Protein AF-A0A7S1WEJ1-F1 (afdb_monomer_lite)

Organism: Alexandrium catenella (NCBI:txid2925)

pLDDT: mean 74.84, std 23.1, range [32.34, 98.25]

Structure (mmCIF, N/CA/C/O backbone):
data_AF-A0A7S1WEJ1-F1
#
_entry.id   AF-A0A7S1WEJ1-F1
#
loop_
_atom_site.group_PDB
_atom_site.id
_atom_site.type_symbol
_atom_site.label_atom_id
_atom_site.label_alt_id
_atom_site.label_comp_id
_atom_site.label_asym_id
_atom_site.label_entity_id
_atom_site.label_seq_id
_atom_site.pdbx_PDB_ins_code
_atom_site.Cartn_x
_atom_site.Cartn_y
_atom_site.Cartn_z
_atom_site.occupancy
_atom_site.B_iso_or_equiv
_atom_site.auth_seq_id
_atom_site.auth_comp_id
_atom_site.auth_asym_id
_atom_site.auth_atom_id
_atom_site.pdbx_PDB_model_num
ATOM 1 N N . ASN A 1 1 ? -24.283 -7.212 12.344 1.00 38.34 1 ASN A N 1
ATOM 2 C CA . ASN A 1 1 ? -23.714 -5.911 12.745 1.00 38.34 1 ASN A CA 1
ATOM 3 C C . ASN A 1 1 ? -22.429 -5.686 11.979 1.00 38.34 1 ASN A C 1
ATOM 5 O O . ASN A 1 1 ? -21.397 -6.208 12.369 1.00 38.34 1 ASN A O 1
ATOM 9 N N . ILE A 1 2 ? -22.537 -5.008 10.839 1.00 47.06 2 ILE A N 1
ATOM 10 C CA . ILE A 1 2 ? -21.395 -4.514 10.063 1.00 47.06 2 ILE A CA 1
ATOM 11 C C . ILE A 1 2 ? -20.977 -3.206 10.744 1.00 47.06 2 ILE A C 1
ATOM 13 O O . ILE A 1 2 ? -21.826 -2.339 10.927 1.00 47.06 2 ILE A O 1
ATOM 17 N N . GLY A 1 3 ? -19.734 -3.134 11.226 1.00 47.28 3 GLY A N 1
ATOM 18 C CA . GLY A 1 3 ? -19.194 -1.953 11.911 1.00 47.28 3 GLY A CA 1
ATOM 19 C C . GLY A 1 3 ? -19.219 -0.713 11.018 1.00 47.28 3 GLY A C 1
ATOM 20 O O . GLY A 1 3 ? -19.105 -0.832 9.796 1.00 47.28 3 GLY A O 1
ATOM 21 N N . SER A 1 4 ? -19.403 0.449 11.639 1.00 53.66 4 SER A N 1
ATOM 22 C CA . SER A 1 4 ? -19.392 1.757 10.982 1.00 53.66 4 SER A CA 1
ATOM 23 C C . SER A 1 4 ? -17.982 2.096 10.484 1.00 53.66 4 SER A C 1
ATOM 25 O O . SER A 1 4 ? -16.996 1.723 11.126 1.00 53.66 4 SER A O 1
ATOM 27 N N . ASP A 1 5 ? -17.898 2.786 9.344 1.00 55.25 5 ASP A N 1
ATOM 28 C CA . ASP A 1 5 ? -16.656 3.369 8.831 1.00 55.25 5 ASP A CA 1
ATOM 29 C C . ASP A 1 5 ? -16.161 4.426 9.828 1.00 55.25 5 ASP A C 1
ATOM 31 O O . ASP A 1 5 ? -16.926 5.292 10.258 1.00 55.25 5 ASP A O 1
ATOM 35 N N . CYS A 1 6 ? -14.898 4.334 10.235 1.00 57.34 6 CYS A N 1
ATOM 36 C CA . CYS A 1 6 ? -14.322 5.249 11.216 1.00 57.34 6 CYS A CA 1
ATOM 37 C C . CYS A 1 6 ? -14.056 6.656 10.641 1.00 57.34 6 CYS A C 1
ATOM 39 O O . CYS A 1 6 ? -13.627 7.541 11.379 1.00 57.34 6 CYS A O 1
ATOM 41 N N . ASN A 1 7 ? -14.333 6.874 9.351 1.00 53.22 7 ASN A N 1
ATOM 42 C CA . ASN A 1 7 ? -14.273 8.181 8.698 1.00 53.22 7 ASN A CA 1
ATOM 43 C C . ASN A 1 7 ? -15.623 8.940 8.690 1.00 53.22 7 ASN A C 1
ATOM 45 O O . ASN A 1 7 ? -15.700 10.068 8.201 1.00 53.22 7 ASN A O 1
ATOM 49 N N . ASP A 1 8 ? -16.708 8.348 9.210 1.00 53.62 8 ASP A N 1
ATOM 50 C CA . ASP A 1 8 ? -18.017 9.009 9.262 1.00 53.62 8 ASP A CA 1
ATOM 51 C C . ASP A 1 8 ? -18.114 9.935 10.489 1.00 53.62 8 ASP A C 1
ATOM 53 O O . ASP A 1 8 ? -18.296 9.506 11.629 1.00 53.62 8 ASP A O 1
ATOM 57 N N . THR A 1 9 ? -17.980 11.242 10.256 1.00 46.16 9 THR A N 1
ATOM 58 C CA . THR A 1 9 ? -17.983 12.308 11.281 1.00 46.16 9 THR A CA 1
ATOM 59 C C . THR A 1 9 ? -19.393 12.697 11.753 1.00 46.16 9 THR A C 1
ATOM 61 O O . THR A 1 9 ? -19.673 13.846 12.111 1.00 46.16 9 THR A O 1
ATOM 64 N N . GLY A 1 10 ? -20.312 11.734 11.797 1.00 45.19 10 GLY A N 1
ATOM 65 C CA . GLY A 1 10 ? -21.644 11.910 12.360 1.00 45.19 10 GLY A CA 1
ATOM 66 C C . GLY A 1 10 ? -21.613 11.993 13.888 1.00 45.19 10 GLY A C 1
ATOM 67 O O . GLY A 1 10 ? -21.773 10.980 14.558 1.00 45.19 10 GLY A O 1
ATOM 68 N N . HIS A 1 11 ? -21.498 13.220 14.407 1.00 42.56 11 HIS A N 1
ATOM 69 C CA . HIS A 1 11 ? -21.568 13.648 15.818 1.00 42.56 11 HIS A CA 1
ATOM 70 C C . HIS A 1 11 ? -20.230 13.725 16.568 1.00 42.56 11 HIS A C 1
ATOM 72 O O . HIS A 1 11 ? -19.718 12.750 17.109 1.00 42.56 11 HIS A O 1
ATOM 78 N N . GLY A 1 12 ? -19.723 14.959 16.672 1.00 45.84 12 GLY A N 1
ATOM 79 C CA . GLY A 1 12 ? -18.592 15.320 17.515 1.00 45.84 12 GLY A CA 1
ATOM 80 C C . GLY A 1 12 ? -18.823 14.957 18.980 1.00 45.84 12 GLY A C 1
ATOM 81 O O . GLY A 1 12 ? -19.690 15.518 19.649 1.00 45.84 12 GLY A O 1
ATOM 82 N N . VAL A 1 13 ? -17.993 14.049 19.474 1.00 46.81 13 VAL A N 1
ATOM 83 C CA . VAL A 1 13 ? -17.690 13.896 20.894 1.00 46.81 13 VAL A CA 1
ATOM 84 C C . VAL A 1 13 ? -16.218 14.266 21.088 1.00 46.81 13 VAL A C 1
ATOM 86 O O . VAL A 1 13 ? -15.383 13.793 20.315 1.00 46.81 13 VAL A O 1
ATOM 89 N N . PRO A 1 14 ? -15.877 15.134 22.058 1.00 43.38 14 PRO A N 1
ATOM 90 C CA . PRO A 1 14 ? -14.486 15.407 22.393 1.00 43.38 14 PRO A CA 1
ATOM 91 C C . PRO A 1 14 ? -13.846 14.107 22.880 1.00 43.38 14 PRO A C 1
ATOM 93 O O . PRO A 1 14 ? -14.365 13.476 23.800 1.00 43.38 14 PRO A O 1
ATOM 96 N N . VAL A 1 15 ? -12.755 13.687 22.246 1.00 51.44 15 VAL A N 1
ATOM 97 C CA . VAL A 1 15 ? -11.934 12.594 22.768 1.00 51.44 15 VAL A CA 1
ATOM 98 C C . VAL A 1 15 ? -11.091 13.159 23.909 1.00 51.44 15 VAL A C 1
ATOM 100 O O . VAL A 1 15 ? -10.254 14.035 23.702 1.00 51.44 15 VAL A O 1
ATOM 103 N N . ASP A 1 16 ? -11.393 12.718 25.130 1.00 41.62 16 ASP A N 1
ATOM 104 C CA . ASP A 1 16 ? -10.585 12.996 26.314 1.00 41.62 16 ASP A CA 1
ATOM 105 C C . ASP A 1 16 ? -9.185 12.395 26.075 1.00 41.62 16 ASP A C 1
ATOM 107 O O . ASP A 1 16 ? -9.047 11.202 25.802 1.00 41.62 16 ASP A O 1
ATOM 111 N N . ALA A 1 17 ? -8.158 13.246 26.111 1.00 50.91 17 ALA A N 1
ATOM 112 C CA . ALA A 1 17 ? -6.760 12.859 25.987 1.00 50.91 17 ALA A CA 1
ATOM 113 C C . ALA A 1 17 ? -6.302 12.189 27.289 1.00 50.91 17 ALA A C 1
ATOM 115 O O . ALA A 1 17 ? -6.002 12.878 28.264 1.00 50.91 17 ALA A O 1
ATOM 116 N N . ASP A 1 18 ? -6.270 10.857 27.310 1.00 43.91 18 ASP A N 1
ATOM 117 C CA . ASP A 1 18 ? -5.486 10.124 28.300 1.00 43.91 18 ASP A CA 1
ATOM 118 C C . ASP A 1 18 ? -4.050 9.985 27.777 1.00 43.91 18 ASP A C 1
ATOM 120 O O . ASP A 1 18 ? -3.771 9.369 26.746 1.00 43.91 18 ASP A O 1
ATOM 124 N N . GLU A 1 19 ? -3.159 10.656 28.498 1.00 53.28 19 GLU A N 1
ATOM 125 C CA . GLU A 1 19 ? -1.718 10.739 28.301 1.00 53.28 19 GLU A CA 1
ATOM 126 C C . GLU A 1 19 ? -1.054 9.393 28.628 1.00 53.28 19 GLU A C 1
ATOM 128 O O . GLU A 1 19 ? -0.600 9.158 29.743 1.00 53.28 19 GLU A O 1
ATOM 133 N N . ASP A 1 20 ? -0.970 8.524 27.628 1.00 42.03 20 ASP A N 1
ATOM 134 C CA . ASP A 1 20 ? 0.100 7.543 27.472 1.00 42.03 20 ASP A CA 1
ATOM 135 C C . ASP A 1 20 ? 0.406 7.480 25.972 1.00 42.03 20 ASP A C 1
ATOM 137 O O . ASP A 1 20 ? -0.501 7.320 25.159 1.00 42.03 20 ASP A O 1
ATOM 141 N N . ALA A 1 21 ? 1.675 7.631 25.577 1.00 44.56 21 ALA A N 1
ATOM 142 C CA . ALA A 1 21 ? 2.123 7.633 24.177 1.00 44.56 21 ALA A CA 1
ATOM 143 C C . ALA A 1 21 ? 2.069 6.229 23.537 1.00 44.56 21 ALA A C 1
ATOM 145 O O . ALA A 1 21 ? 3.045 5.731 22.976 1.00 44.56 21 ALA A O 1
ATOM 146 N N . GLN A 1 22 ? 0.933 5.559 23.671 1.00 45.88 22 GLN A N 1
ATOM 147 C CA . GLN A 1 22 ? 0.556 4.405 22.882 1.00 45.88 22 GLN A CA 1
ATOM 148 C C . GLN A 1 22 ? -0.162 4.973 21.662 1.00 45.88 22 GLN A C 1
ATOM 150 O O . GLN A 1 22 ? -1.057 5.804 21.804 1.00 45.88 22 GLN A O 1
ATOM 155 N N . GLU A 1 23 ? 0.231 4.563 20.456 1.00 49.25 23 GLU A N 1
ATOM 156 C CA . GLU A 1 23 ? -0.627 4.761 19.290 1.00 49.25 23 GLU A CA 1
ATOM 157 C C . GLU A 1 23 ? -1.936 4.013 19.575 1.00 49.25 23 GLU A C 1
ATOM 159 O O . GLU A 1 23 ? -2.046 2.807 19.354 1.00 49.25 23 GLU A O 1
ATOM 164 N N . LEU A 1 24 ? -2.917 4.714 20.151 1.00 54.62 24 LEU A N 1
ATOM 165 C CA . LEU A 1 24 ? -4.275 4.225 20.296 1.00 54.62 24 LEU A CA 1
ATOM 166 C C . LEU A 1 24 ? -4.807 4.072 18.872 1.00 54.62 24 LEU A C 1
ATOM 168 O O . LEU A 1 24 ? -5.256 5.037 18.249 1.00 54.62 24 LEU A O 1
ATOM 172 N N . GLN A 1 25 ? -4.692 2.860 18.329 1.00 55.56 25 GLN A N 1
ATOM 173 C CA . GLN A 1 25 ? -5.362 2.485 17.094 1.00 55.56 25 GLN A CA 1
ATOM 174 C C . GLN A 1 25 ? -6.856 2.740 17.286 1.00 55.56 25 GLN A C 1
ATOM 176 O O . GLN A 1 25 ? -7.525 2.079 18.081 1.00 55.56 25 GLN A O 1
ATOM 181 N N . HIS A 1 26 ? -7.377 3.744 16.584 1.00 60.22 26 HIS A N 1
ATOM 182 C CA . HIS A 1 26 ? -8.807 3.995 16.543 1.00 60.22 26 HIS A CA 1
ATOM 183 C C . HIS A 1 26 ? -9.419 2.996 15.554 1.00 60.22 26 HIS A C 1
ATOM 185 O O . HIS A 1 26 ? -9.388 3.209 14.345 1.00 60.22 26 HIS A O 1
ATOM 191 N N . GLY A 1 27 ? -9.950 1.890 16.078 1.00 73.62 27 GLY A N 1
ATOM 192 C CA . GLY A 1 27 ? -10.619 0.846 15.296 1.00 73.62 27 GLY A CA 1
ATOM 193 C C . GLY A 1 27 ? -9.811 -0.444 15.148 1.00 73.62 27 GLY A C 1
ATOM 194 O O . GLY A 1 27 ? -8.668 -0.544 15.577 1.00 73.62 27 GLY A O 1
ATOM 195 N N . ASP A 1 28 ? -10.451 -1.441 14.547 1.00 86.06 28 ASP A N 1
ATOM 196 C CA . ASP A 1 28 ? -9.862 -2.723 14.173 1.00 86.06 28 ASP A CA 1
ATOM 197 C C . ASP A 1 28 ? -9.622 -2.762 12.658 1.00 86.06 28 ASP A C 1
ATOM 199 O O . ASP A 1 28 ? -10.305 -2.095 11.873 1.00 86.06 28 ASP A O 1
ATOM 203 N N . VAL A 1 29 ? -8.681 -3.598 12.222 1.00 92.25 29 VAL A N 1
ATOM 204 C CA . VAL A 1 29 ? -8.405 -3.828 10.800 1.00 92.25 29 VAL A CA 1
ATOM 205 C C . VAL A 1 29 ? -8.969 -5.175 10.372 1.00 92.25 29 VAL A C 1
ATOM 207 O O . VAL A 1 29 ? -8.692 -6.206 10.989 1.00 92.25 29 VAL A O 1
ATOM 210 N N . ARG A 1 30 ? -9.733 -5.188 9.275 1.00 93.81 30 ARG A N 1
ATOM 211 C CA . ARG A 1 30 ? -10.084 -6.423 8.562 1.00 93.81 30 ARG A CA 1
ATOM 212 C C . ARG A 1 30 ? -9.358 -6.485 7.228 1.00 93.81 30 ARG A C 1
ATOM 214 O O . ARG A 1 30 ? -9.443 -5.556 6.431 1.00 93.81 30 ARG A O 1
ATOM 221 N N . VAL A 1 31 ? -8.691 -7.605 6.970 1.00 96.94 31 VAL A N 1
ATOM 222 C CA . VAL A 1 31 ? -8.121 -7.903 5.653 1.00 96.94 31 VAL A CA 1
ATOM 223 C C . VAL A 1 31 ? -9.243 -8.411 4.754 1.00 96.94 31 VAL A C 1
ATOM 225 O O . VAL A 1 31 ? -9.915 -9.387 5.089 1.00 96.94 31 VAL A O 1
ATOM 228 N N . LEU A 1 32 ? -9.463 -7.723 3.637 1.00 95.88 32 LEU A N 1
ATOM 229 C CA . LEU A 1 32 ? -10.464 -8.072 2.633 1.00 95.88 32 LEU A CA 1
ATOM 230 C C . LEU A 1 32 ? -9.889 -9.001 1.560 1.00 95.88 32 LEU A C 1
ATOM 232 O O . LEU A 1 32 ? -10.586 -9.914 1.132 1.00 95.88 32 LEU A O 1
ATOM 236 N N . GLU A 1 33 ? -8.635 -8.787 1.147 1.00 96.00 33 GLU A N 1
ATOM 237 C CA . GLU A 1 33 ? -7.964 -9.597 0.120 1.00 96.00 33 GLU A CA 1
ATOM 238 C C . GLU A 1 33 ? -6.434 -9.530 0.260 1.00 96.00 33 GLU A C 1
ATOM 240 O O . GLU A 1 33 ? -5.886 -8.501 0.664 1.00 96.00 33 GLU A O 1
ATOM 245 N N . ALA A 1 34 ? -5.730 -10.605 -0.111 1.00 96.62 34 ALA A N 1
ATOM 246 C CA . ALA A 1 34 ? -4.268 -10.618 -0.173 1.00 96.62 34 ALA A CA 1
ATOM 247 C C . ALA A 1 34 ? -3.786 -10.253 -1.587 1.00 96.62 34 ALA A C 1
ATOM 249 O O . ALA A 1 34 ? -4.155 -10.888 -2.570 1.00 96.62 34 ALA A O 1
ATOM 250 N N . LEU A 1 35 ? -2.894 -9.271 -1.708 1.00 95.12 35 LEU A N 1
ATOM 251 C CA . LEU A 1 35 ? -2.525 -8.654 -2.992 1.00 95.12 35 LEU A CA 1
ATOM 252 C C . LEU A 1 35 ? -1.226 -9.209 -3.597 1.00 95.12 35 LEU A C 1
ATOM 254 O O . LEU A 1 35 ? -0.443 -8.487 -4.210 1.00 95.12 35 LEU A O 1
ATOM 258 N N . ARG A 1 36 ? -0.958 -10.507 -3.435 1.00 93.19 36 ARG A N 1
ATOM 259 C CA . ARG A 1 36 ? 0.239 -11.117 -4.040 1.00 93.19 36 ARG A CA 1
ATOM 260 C C . ARG A 1 36 ? 0.087 -11.236 -5.553 1.00 93.19 36 ARG A C 1
ATOM 262 O O . ARG A 1 36 ? -0.923 -11.734 -6.039 1.00 93.19 36 ARG A O 1
ATOM 269 N N . GLY A 1 37 ? 1.124 -10.850 -6.295 1.00 91.81 37 GLY A N 1
ATOM 270 C CA . GLY A 1 37 ? 1.108 -10.917 -7.760 1.00 91.81 37 GLY A CA 1
ATOM 271 C C . GLY A 1 37 ? 0.273 -9.823 -8.437 1.00 91.81 37 GLY A C 1
ATOM 272 O O . GLY A 1 37 ? 0.116 -9.856 -9.655 1.00 91.81 37 GLY A O 1
ATOM 273 N N . VAL A 1 38 ? -0.247 -8.861 -7.674 1.00 94.69 38 VAL A N 1
ATOM 274 C CA . VAL A 1 38 ? -0.960 -7.680 -8.167 1.00 94.69 38 VAL A CA 1
ATOM 275 C C . VAL A 1 38 ? -0.156 -6.458 -7.753 1.00 94.69 38 VAL A C 1
ATOM 277 O O . VAL A 1 38 ? 0.369 -6.422 -6.651 1.00 94.69 38 VAL A O 1
ATOM 280 N N . GLN A 1 39 ? -0.049 -5.470 -8.634 1.00 96.06 39 GLN A N 1
ATOM 281 C CA . GLN A 1 39 ? 0.477 -4.150 -8.318 1.00 96.06 39 GLN A CA 1
ATOM 282 C C . GLN A 1 39 ? -0.669 -3.140 -8.329 1.00 96.06 39 GLN A C 1
ATOM 284 O O . GLN A 1 39 ? -1.180 -2.804 -9.396 1.00 96.06 39 GLN A O 1
ATOM 289 N N . ILE A 1 40 ? -1.027 -2.606 -7.167 1.00 97.00 40 ILE A N 1
ATOM 290 C CA . ILE A 1 40 ? -1.873 -1.414 -7.047 1.00 97.00 40 ILE A CA 1
ATOM 291 C C . ILE A 1 40 ? -1.056 -0.178 -7.432 1.00 97.00 40 ILE A C 1
ATOM 293 O O . ILE A 1 40 ? 0.084 -0.009 -6.986 1.00 97.00 40 ILE A O 1
ATOM 297 N N . LEU A 1 41 ? -1.632 0.659 -8.290 1.00 96.38 41 LEU A N 1
ATOM 298 C CA . LEU A 1 41 ? -1.040 1.897 -8.785 1.00 96.38 41 LEU A CA 1
ATOM 299 C C . LEU A 1 41 ? -1.496 3.094 -7.940 1.00 96.38 41 LEU A C 1
ATOM 301 O O . LEU A 1 41 ? -2.515 3.035 -7.261 1.00 96.38 41 LEU A O 1
ATOM 305 N N . GLY A 1 42 ? -0.734 4.190 -7.991 1.00 95.31 42 GLY A N 1
ATOM 306 C CA . GLY A 1 42 ? -1.053 5.425 -7.258 1.00 95.31 42 GLY A CA 1
ATOM 307 C C . GLY A 1 42 ? -0.603 5.445 -5.793 1.00 95.31 42 GLY A C 1
ATOM 308 O O . GLY A 1 42 ? -0.763 6.465 -5.131 1.00 95.31 42 GLY A O 1
ATOM 309 N N . LEU A 1 43 ? 0.009 4.363 -5.298 1.00 96.25 43 LEU A N 1
ATOM 310 C CA . LEU A 1 43 ? 0.519 4.288 -3.928 1.00 96.25 43 LEU A CA 1
ATOM 311 C C . LEU A 1 43 ? 1.824 5.075 -3.744 1.00 96.25 43 LEU A C 1
ATOM 313 O O . LEU A 1 43 ? 2.677 5.137 -4.637 1.00 96.25 43 LEU A O 1
ATOM 317 N N . ARG A 1 44 ? 2.014 5.618 -2.541 1.00 95.94 44 ARG A N 1
ATOM 318 C CA . ARG A 1 44 ? 3.240 6.296 -2.120 1.00 95.94 44 ARG A CA 1
ATOM 319 C C . ARG A 1 44 ? 4.308 5.259 -1.814 1.00 95.94 44 ARG A C 1
ATOM 321 O O . ARG A 1 44 ? 4.085 4.344 -1.029 1.00 95.94 44 ARG A O 1
ATOM 328 N N . SER A 1 45 ? 5.502 5.433 -2.373 1.00 94.56 45 SER A N 1
ATOM 329 C CA . SER A 1 45 ? 6.663 4.671 -1.915 1.00 94.56 45 SER A CA 1
ATOM 330 C C . SER A 1 45 ? 7.209 5.292 -0.632 1.00 94.56 45 SER A C 1
ATOM 332 O O . SER A 1 45 ? 7.560 6.473 -0.612 1.00 94.56 45 SER A O 1
ATOM 334 N N . LEU A 1 46 ? 7.315 4.496 0.429 1.00 91.62 46 LEU A N 1
ATOM 335 C CA . LEU A 1 46 ? 8.031 4.886 1.650 1.00 91.62 46 LEU A CA 1
ATOM 336 C C . LEU A 1 46 ? 9.537 4.605 1.547 1.00 91.62 46 LEU A C 1
ATOM 338 O O . LEU A 1 46 ? 10.290 4.856 2.489 1.00 91.62 46 LEU A O 1
ATOM 342 N N . GLY A 1 47 ? 9.978 4.057 0.412 1.00 82.31 47 GLY A N 1
ATOM 343 C CA . GLY A 1 47 ? 11.269 3.400 0.306 1.00 82.31 47 GLY A CA 1
ATOM 344 C C . GLY A 1 47 ? 11.334 2.169 1.211 1.00 82.31 47 GLY A C 1
ATOM 345 O O . GLY A 1 47 ? 10.336 1.681 1.744 1.00 82.31 47 GLY A O 1
ATOM 346 N N . GLY A 1 48 ? 12.527 1.617 1.369 1.00 69.44 48 GLY A N 1
ATOM 347 C CA . GLY A 1 48 ? 12.725 0.447 2.211 1.00 69.44 48 GLY A CA 1
ATOM 348 C C . GLY A 1 48 ? 14.035 -0.237 1.891 1.00 69.44 48 GLY A C 1
ATOM 349 O O . GLY A 1 48 ? 14.526 -0.163 0.765 1.00 69.44 48 GLY A O 1
ATOM 350 N N . LEU A 1 49 ? 14.618 -0.855 2.914 1.00 56.72 49 LEU A N 1
ATOM 351 C CA . LEU A 1 49 ? 15.873 -1.576 2.800 1.00 56.72 49 LEU A CA 1
ATOM 352 C C . LEU A 1 49 ? 15.725 -2.700 1.751 1.00 56.72 49 LEU A C 1
ATOM 354 O O . LEU A 1 49 ? 14.664 -3.317 1.660 1.00 56.72 49 LEU A O 1
ATOM 358 N N . PRO A 1 50 ? 16.755 -2.960 0.928 1.00 56.72 50 PRO A N 1
ATOM 359 C CA . PRO A 1 50 ? 16.696 -3.958 -0.143 1.00 56.72 50 PRO A CA 1
ATOM 360 C C . PRO A 1 50 ? 16.519 -5.396 0.369 1.00 56.72 50 PRO A C 1
ATOM 362 O O . PRO A 1 50 ? 16.344 -6.312 -0.436 1.00 56.72 50 PRO A O 1
ATOM 365 N N . ASP A 1 51 ? 16.589 -5.624 1.683 1.00 68.12 51 ASP A N 1
ATOM 366 C CA . ASP A 1 51 ? 16.304 -6.914 2.280 1.00 68.12 51 ASP A CA 1
ATOM 367 C C . ASP A 1 51 ? 14.791 -7.102 2.434 1.00 68.12 51 ASP A C 1
ATOM 369 O O . ASP A 1 51 ? 14.105 -6.408 3.181 1.00 68.12 51 ASP A O 1
ATOM 373 N N . ALA A 1 52 ? 14.261 -8.119 1.756 1.00 76.00 52 ALA A N 1
ATOM 374 C CA . ALA A 1 52 ? 12.907 -8.623 1.966 1.00 76.00 52 ALA A CA 1
ATOM 375 C C . ALA A 1 52 ? 12.774 -9.353 3.319 1.00 76.00 52 ALA A C 1
ATOM 377 O O . ALA A 1 52 ? 12.235 -10.459 3.400 1.00 76.00 52 ALA A O 1
ATOM 378 N N . SER A 1 53 ? 13.329 -8.773 4.386 1.00 86.25 53 SER A N 1
ATOM 379 C CA . SER A 1 53 ? 13.244 -9.328 5.724 1.00 86.25 53 SER A CA 1
ATOM 380 C C . SER A 1 53 ? 11.806 -9.261 6.222 1.00 86.25 53 SER A C 1
ATOM 382 O O . SER A 1 53 ? 11.036 -8.353 5.906 1.00 86.25 53 SER A O 1
ATOM 384 N N . PHE A 1 54 ? 11.440 -10.237 7.047 1.00 89.19 54 PHE A N 1
ATOM 385 C CA . PHE A 1 54 ? 10.120 -10.289 7.671 1.00 89.19 54 PHE A CA 1
ATOM 386 C C . PHE A 1 54 ? 9.778 -8.984 8.414 1.00 89.19 54 PHE A C 1
ATOM 388 O O . PHE A 1 54 ? 8.653 -8.504 8.336 1.00 89.19 54 PHE A O 1
ATOM 395 N N . GLN A 1 55 ? 10.772 -8.373 9.065 1.00 90.50 55 GLN A N 1
ATOM 396 C CA . GLN A 1 55 ? 10.632 -7.092 9.763 1.00 90.50 55 GLN A CA 1
ATOM 397 C C . GLN A 1 55 ? 10.261 -5.941 8.814 1.00 90.50 55 GLN A C 1
ATOM 399 O O . GLN A 1 55 ? 9.439 -5.100 9.169 1.00 90.50 55 GLN A O 1
ATOM 404 N N . ALA A 1 56 ? 10.818 -5.907 7.599 1.00 90.38 56 ALA A N 1
ATOM 405 C CA . ALA A 1 56 ? 10.493 -4.878 6.613 1.00 90.38 56 ALA A CA 1
ATOM 406 C C . ALA A 1 56 ? 9.038 -4.990 6.124 1.00 90.38 56 ALA A C 1
ATOM 408 O O . ALA A 1 56 ? 8.346 -3.978 6.007 1.00 90.38 56 ALA A O 1
ATOM 409 N N . VAL A 1 57 ? 8.556 -6.219 5.912 1.00 93.38 57 VAL A N 1
ATOM 410 C CA . VAL A 1 57 ? 7.155 -6.482 5.545 1.00 93.38 57 VAL A CA 1
ATOM 411 C C . VAL A 1 57 ? 6.211 -6.070 6.675 1.00 93.38 57 VAL A C 1
ATOM 413 O O . VAL A 1 57 ? 5.241 -5.358 6.428 1.00 93.38 57 VAL A O 1
ATOM 416 N N . VAL A 1 58 ? 6.519 -6.471 7.914 1.00 93.75 58 VAL A N 1
ATOM 417 C CA . VAL A 1 58 ? 5.736 -6.108 9.107 1.00 93.75 58 VAL A CA 1
ATOM 418 C C . VAL A 1 58 ? 5.655 -4.594 9.264 1.00 93.75 58 VAL A C 1
ATOM 420 O O . VAL A 1 58 ? 4.564 -4.059 9.402 1.00 93.75 58 VAL A O 1
ATOM 423 N N . ARG A 1 59 ? 6.779 -3.886 9.132 1.00 92.50 59 ARG A N 1
ATOM 424 C CA . ARG A 1 59 ? 6.799 -2.422 9.218 1.00 92.50 59 ARG A CA 1
ATOM 425 C C . ARG A 1 59 ? 5.953 -1.752 8.133 1.00 92.50 59 ARG A C 1
ATOM 427 O O . ARG A 1 59 ? 5.340 -0.725 8.399 1.00 92.50 59 ARG A O 1
ATOM 434 N N . CYS A 1 60 ? 5.932 -2.310 6.923 1.00 94.88 60 CYS A N 1
ATOM 435 C CA . CYS A 1 60 ? 5.110 -1.788 5.832 1.00 94.88 60 CYS A CA 1
ATOM 436 C C . CYS A 1 60 ? 3.612 -1.922 6.133 1.00 94.88 60 CYS A C 1
ATOM 438 O O . CYS A 1 60 ? 2.860 -0.960 5.981 1.00 94.88 60 CYS A O 1
ATOM 440 N N . ARG A 1 61 ? 3.202 -3.096 6.628 1.00 95.81 61 ARG A N 1
ATOM 441 C CA . ARG A 1 61 ? 1.836 -3.344 7.098 1.00 95.81 61 ARG A CA 1
ATOM 442 C C . ARG A 1 61 ? 1.464 -2.398 8.235 1.00 95.81 61 ARG A C 1
ATOM 444 O O . ARG A 1 61 ? 0.434 -1.739 8.160 1.00 95.81 61 ARG A O 1
ATOM 451 N N . ASP A 1 62 ? 2.305 -2.321 9.262 1.00 94.56 62 ASP A N 1
ATOM 452 C CA . ASP A 1 62 ? 2.014 -1.561 10.479 1.00 94.56 62 ASP A CA 1
ATOM 453 C C . ASP A 1 62 ? 1.870 -0.060 10.186 1.00 94.56 62 ASP A C 1
ATOM 455 O O . ASP A 1 62 ? 1.028 0.594 10.791 1.00 94.56 62 ASP A O 1
ATOM 459 N N . TRP A 1 63 ? 2.608 0.467 9.199 1.00 94.62 63 TRP A N 1
ATOM 460 C CA . TRP A 1 63 ? 2.414 1.840 8.725 1.00 94.62 63 TRP A CA 1
ATOM 461 C C . TRP A 1 63 ? 1.011 2.063 8.153 1.00 94.62 63 TRP A C 1
ATOM 463 O O . TRP A 1 63 ? 0.357 3.043 8.485 1.00 94.62 63 TRP A O 1
ATOM 473 N N . CYS A 1 64 ? 0.532 1.161 7.291 1.00 95.50 64 CYS A N 1
ATOM 474 C CA . CYS A 1 64 ? -0.813 1.300 6.730 1.00 95.50 64 CYS A CA 1
ATOM 475 C C . CYS A 1 64 ? -1.867 1.111 7.820 1.00 95.50 64 CYS A C 1
ATOM 477 O O . CYS A 1 64 ? -2.833 1.855 7.878 1.00 95.50 64 CYS A O 1
ATOM 479 N N . TYR A 1 65 ? -1.633 0.183 8.749 1.00 95.12 65 TYR A N 1
ATOM 480 C CA . TYR A 1 65 ? -2.549 -0.062 9.855 1.00 95.12 65 TYR A CA 1
ATOM 481 C C . TYR A 1 65 ? -2.650 1.147 10.791 1.00 95.12 65 TYR A C 1
ATOM 483 O O . TYR A 1 65 ? -3.710 1.355 11.374 1.00 95.12 65 TYR A O 1
ATOM 491 N N . SER A 1 66 ? -1.591 1.940 10.977 1.00 91.94 66 SER A N 1
ATOM 492 C CA . SER A 1 66 ? -1.658 3.145 11.815 1.00 91.94 66 SER A CA 1
ATOM 493 C C . SER A 1 66 ? -2.352 4.328 11.133 1.00 91.94 66 SER A C 1
ATOM 495 O O . SER A 1 66 ? -2.750 5.270 11.818 1.00 91.94 66 SER A O 1
ATOM 497 N N . ASN A 1 67 ? -2.568 4.269 9.815 1.00 91.94 67 ASN A N 1
ATOM 498 C CA . ASN A 1 67 ? -3.286 5.286 9.058 1.00 91.94 67 ASN A CA 1
ATOM 499 C C . ASN A 1 67 ? -4.700 4.811 8.696 1.00 91.94 67 ASN A C 1
ATOM 501 O O . ASN A 1 67 ? -4.889 4.042 7.762 1.00 91.94 67 ASN A O 1
ATOM 505 N N . ILE A 1 68 ? -5.714 5.361 9.368 1.00 91.62 68 ILE A N 1
ATOM 506 C CA . ILE A 1 68 ? -7.123 4.973 9.185 1.00 91.62 68 ILE A CA 1
ATOM 507 C C . ILE A 1 68 ? -7.667 5.193 7.763 1.00 91.62 68 ILE A C 1
ATOM 509 O O . ILE A 1 68 ? -8.701 4.636 7.397 1.00 91.62 68 ILE A O 1
ATOM 513 N N . THR A 1 69 ? -6.986 6.022 6.966 1.00 92.19 69 THR A N 1
ATOM 514 C CA . THR A 1 69 ? -7.348 6.306 5.571 1.00 92.19 69 THR A CA 1
ATOM 515 C C . THR A 1 69 ? -6.641 5.392 4.567 1.00 92.19 69 THR A C 1
ATOM 517 O O . THR A 1 69 ? -7.001 5.402 3.390 1.00 92.19 69 THR A O 1
ATOM 520 N N . CYS A 1 70 ? -5.672 4.584 5.007 1.00 95.25 70 CYS A N 1
ATOM 521 C CA . CYS A 1 70 ? -4.966 3.632 4.159 1.00 95.25 70 CYS A CA 1
ATOM 522 C C . CYS A 1 70 ? -5.825 2.380 3.932 1.00 95.25 70 CYS A C 1
ATOM 524 O O . CYS A 1 70 ? -6.216 1.700 4.879 1.00 95.25 70 CYS A O 1
ATOM 526 N N . GLN A 1 71 ? -6.115 2.045 2.673 1.00 96.44 71 GLN A N 1
ATOM 527 C CA . GLN A 1 71 ? -6.819 0.804 2.328 1.00 96.44 71 GLN A CA 1
ATOM 528 C C . GLN A 1 71 ? -5.902 -0.217 1.656 1.00 96.44 71 GLN A C 1
ATOM 530 O O . GLN A 1 71 ? -6.188 -1.412 1.689 1.00 96.44 71 GLN A O 1
ATOM 535 N N . TYR A 1 72 ? -4.796 0.222 1.055 1.00 97.75 72 TYR A N 1
ATOM 536 C CA . TYR A 1 72 ? -3.881 -0.653 0.327 1.00 97.75 72 TYR A CA 1
ATOM 537 C C . TYR A 1 72 ? -2.446 -0.486 0.811 1.00 97.75 72 TYR A C 1
ATOM 539 O O . TYR A 1 72 ? -1.912 0.623 0.864 1.00 97.75 72 TYR A O 1
ATOM 547 N N . TRP A 1 73 ? -1.775 -1.609 1.047 1.00 97.62 73 TRP A N 1
ATOM 548 C CA . TRP A 1 73 ? -0.324 -1.643 1.199 1.00 97.62 73 TRP A CA 1
ATOM 549 C C . TRP A 1 73 ? 0.272 -2.816 0.434 1.00 97.62 73 TRP A C 1
ATOM 551 O O . TRP A 1 73 ? -0.368 -3.853 0.249 1.00 97.62 73 TRP A O 1
ATOM 561 N N . GLN A 1 74 ? 1.501 -2.644 -0.044 1.00 96.56 74 GLN A N 1
ATOM 56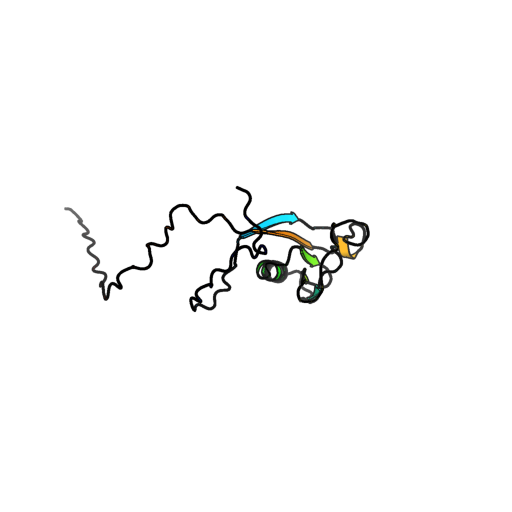2 C CA . GLN A 1 74 ? 2.238 -3.645 -0.803 1.00 96.56 74 GLN A CA 1
ATOM 563 C C . GLN A 1 74 ? 3.730 -3.563 -0.488 1.00 96.56 74 GLN A C 1
ATOM 565 O O . GLN A 1 74 ? 4.292 -2.487 -0.293 1.00 96.56 74 GLN A O 1
ATOM 570 N N . PHE A 1 75 ? 4.386 -4.715 -0.490 1.00 95.31 75 PHE A N 1
ATOM 571 C CA . PHE A 1 75 ? 5.821 -4.842 -0.312 1.00 95.31 75 PHE A CA 1
ATOM 572 C C . PHE A 1 75 ? 6.405 -5.704 -1.430 1.00 95.31 75 PHE A C 1
ATOM 574 O O . PHE A 1 75 ? 6.004 -6.858 -1.611 1.00 95.31 75 PHE A O 1
ATOM 581 N N . GLY A 1 76 ? 7.379 -5.165 -2.159 1.00 92.75 76 GLY A N 1
ATOM 582 C CA . GLY A 1 76 ? 7.997 -5.847 -3.294 1.00 92.75 76 GLY A CA 1
ATOM 583 C C . GLY A 1 76 ? 9.360 -5.282 -3.679 1.00 92.75 76 GLY A C 1
ATOM 584 O O . GLY A 1 76 ? 10.045 -4.650 -2.873 1.00 92.75 76 GLY A O 1
ATOM 585 N N . GLU A 1 77 ? 9.771 -5.507 -4.929 1.00 88.38 77 GLU A N 1
ATOM 586 C CA . GLU A 1 77 ? 10.984 -4.889 -5.485 1.00 88.38 77 GLU A CA 1
ATOM 587 C C . GLU A 1 77 ? 10.819 -3.358 -5.472 1.00 88.38 77 GLU A C 1
ATOM 589 O O . GLU A 1 77 ? 9.922 -2.821 -6.119 1.00 88.38 77 GLU A O 1
ATOM 594 N N . GLY A 1 78 ? 11.664 -2.657 -4.711 1.00 85.81 78 GLY A N 1
ATOM 595 C CA . GLY A 1 78 ? 11.533 -1.213 -4.460 1.00 85.81 78 GLY A CA 1
ATOM 596 C C . GLY A 1 78 ? 11.052 -0.851 -3.050 1.00 85.81 78 GLY A C 1
ATOM 597 O O . GLY A 1 78 ? 11.064 0.326 -2.695 1.00 85.81 78 GLY A O 1
ATOM 598 N N . GLY A 1 79 ? 10.704 -1.844 -2.227 1.00 92.56 79 GLY A N 1
ATOM 599 C CA . GLY A 1 79 ? 10.379 -1.664 -0.815 1.00 92.56 79 GLY A CA 1
ATOM 600 C C . GLY A 1 79 ? 8.879 -1.553 -0.561 1.00 92.56 79 GLY A C 1
ATOM 601 O O . GLY A 1 79 ? 8.087 -2.313 -1.123 1.00 92.56 79 GLY A O 1
ATOM 602 N N . CYS A 1 80 ? 8.510 -0.640 0.336 1.00 94.75 80 CYS A N 1
ATOM 603 C CA . CYS A 1 80 ? 7.145 -0.482 0.819 1.00 94.75 80 CYS A CA 1
ATOM 604 C C . CYS A 1 80 ? 6.364 0.561 0.009 1.00 94.75 80 CYS A C 1
ATOM 606 O O . CYS A 1 80 ? 6.856 1.670 -0.234 1.00 94.75 80 CYS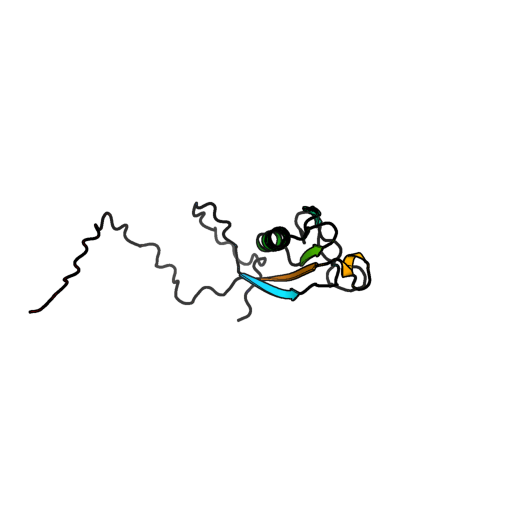 A O 1
ATOM 608 N N . PHE A 1 81 ? 5.134 0.210 -0.357 1.00 96.06 81 PHE A N 1
ATOM 609 C CA . PHE A 1 81 ? 4.173 1.063 -1.045 1.00 96.06 81 PHE A CA 1
ATOM 610 C C . PHE A 1 81 ? 2.863 1.079 -0.266 1.00 96.06 81 PHE A C 1
ATOM 612 O O . PHE A 1 81 ? 2.316 0.022 0.036 1.00 96.06 81 PHE A O 1
ATOM 619 N N . VAL A 1 82 ? 2.357 2.264 0.047 1.00 97.12 82 VAL A N 1
ATOM 620 C CA . VAL A 1 82 ? 1.186 2.455 0.912 1.00 97.12 82 VAL A CA 1
ATOM 621 C C . VAL A 1 82 ? 0.254 3.497 0.320 1.00 97.12 82 VAL A C 1
ATOM 623 O O . VAL A 1 82 ? 0.689 4.407 -0.389 1.00 97.12 82 VAL A O 1
ATOM 626 N N . GLU A 1 83 ? -1.029 3.367 0.607 1.00 97.12 83 GLU A N 1
ATOM 627 C CA . GLU A 1 83 ? -1.990 4.429 0.361 1.00 97.12 83 GLU A CA 1
ATOM 628 C C . GLU A 1 83 ? -1.835 5.536 1.408 1.00 97.12 83 GLU A C 1
ATOM 630 O O . GLU A 1 83 ? -1.803 5.286 2.609 1.00 97.12 83 GLU A O 1
ATOM 635 N N . ASP A 1 84 ? -1.706 6.767 0.931 1.00 96.25 84 ASP A N 1
ATOM 636 C CA . ASP A 1 84 ? -1.527 7.969 1.735 1.00 96.25 84 ASP A CA 1
ATOM 637 C C . ASP A 1 84 ? -2.335 9.121 1.105 1.00 96.25 84 ASP A C 1
ATOM 639 O O . ASP A 1 84 ? -1.785 9.969 0.383 1.00 96.25 84 ASP A O 1
ATOM 643 N N . PRO A 1 85 ? -3.667 9.138 1.317 1.00 93.25 85 PRO A N 1
ATOM 644 C CA . PRO A 1 85 ? -4.555 10.145 0.744 1.00 93.25 85 PRO A CA 1
ATOM 645 C C . PRO A 1 85 ? -4.201 11.569 1.178 1.00 93.25 85 PRO A C 1
ATOM 647 O O . PRO A 1 85 ? -4.367 12.503 0.392 1.00 93.25 85 PRO A O 1
ATOM 650 N N . GLU A 1 86 ? -3.654 11.741 2.384 1.00 90.75 86 GLU A N 1
ATOM 651 C CA . GLU A 1 86 ? -3.197 13.036 2.906 1.00 90.75 86 GLU A CA 1
ATOM 652 C C . GLU A 1 86 ? -2.058 13.632 2.069 1.00 90.75 86 GLU A C 1
ATOM 654 O O . GLU A 1 86 ? -1.908 14.852 1.980 1.00 90.75 86 GLU A O 1
ATOM 659 N N . GLN A 1 87 ? -1.270 12.777 1.417 1.00 92.50 87 GLN A N 1
ATOM 660 C CA . GLN A 1 87 ? -0.184 13.160 0.515 1.00 92.50 87 GLN A CA 1
ATOM 661 C C . GLN A 1 87 ? -0.574 13.031 -0.967 1.00 92.50 87 GLN A C 1
ATOM 663 O O . GLN A 1 87 ? 0.287 13.118 -1.845 1.00 92.50 87 GLN A O 1
ATOM 668 N N . GLY A 1 88 ? -1.864 12.830 -1.260 1.00 93.69 88 GLY A N 1
ATOM 669 C CA . GLY A 1 88 ? -2.394 12.690 -2.618 1.00 93.69 88 GLY A CA 1
ATOM 670 C C . GLY A 1 88 ? -2.056 11.360 -3.299 1.00 93.69 88 GLY A C 1
ATOM 671 O O . GLY A 1 88 ? -2.238 11.239 -4.510 1.00 93.69 88 GLY A O 1
ATOM 672 N N . ALA A 1 89 ? -1.567 10.368 -2.553 1.00 95.94 89 ALA A N 1
ATOM 673 C CA . ALA A 1 89 ? -1.221 9.055 -3.077 1.00 95.94 89 ALA A CA 1
ATOM 674 C C . ALA A 1 89 ? -2.328 8.055 -2.747 1.00 95.94 89 ALA A C 1
ATOM 676 O O . ALA A 1 89 ? -2.379 7.505 -1.653 1.00 95.94 89 ALA A O 1
ATOM 677 N N . MET A 1 90 ? -3.230 7.833 -3.693 1.00 94.31 90 MET A N 1
ATOM 678 C CA . MET A 1 90 ? -4.384 6.957 -3.516 1.00 94.31 90 MET A CA 1
ATOM 679 C C . MET A 1 90 ? -4.592 6.075 -4.734 1.00 94.31 90 MET A C 1
ATOM 681 O O . MET A 1 90 ? -4.283 6.468 -5.867 1.00 94.31 90 MET A O 1
ATOM 685 N N . ALA A 1 91 ? -5.125 4.882 -4.497 1.00 94.06 91 ALA A N 1
ATOM 686 C CA . ALA A 1 91 ? -5.532 4.013 -5.581 1.00 94.06 91 ALA A CA 1
ATOM 687 C C . ALA A 1 91 ? -6.732 4.624 -6.320 1.00 94.06 91 ALA A C 1
ATOM 689 O O . ALA A 1 91 ? -7.574 5.323 -5.755 1.00 94.06 91 ALA A O 1
ATOM 690 N N . GLN A 1 92 ? -6.832 4.341 -7.616 1.00 94.94 92 GLN A N 1
ATOM 691 C CA . GLN A 1 92 ? -8.009 4.723 -8.384 1.00 94.94 92 GLN A CA 1
ATOM 692 C C . GLN A 1 92 ? -9.253 4.018 -7.829 1.00 94.94 92 GLN A C 1
ATOM 694 O O . GLN A 1 92 ? -9.261 2.796 -7.677 1.00 94.94 92 GLN A O 1
ATOM 699 N N . TYR A 1 93 ? -10.331 4.780 -7.633 1.00 89.75 93 TYR A N 1
ATOM 700 C CA . TYR A 1 93 ? -11.658 4.244 -7.350 1.00 89.75 93 TYR A CA 1
ATOM 701 C C . TYR A 1 93 ? -12.586 4.382 -8.577 1.00 89.75 93 TYR A C 1
ATOM 703 O O . TYR A 1 93 ? -12.669 5.470 -9.150 1.00 89.75 93 TYR A O 1
ATOM 711 N N . PRO A 1 94 ? -13.322 3.329 -8.983 1.00 92.06 94 PRO A N 1
ATOM 712 C CA . PRO A 1 94 ? -13.213 1.956 -8.494 1.00 92.06 94 PRO A CA 1
ATOM 713 C C . PRO A 1 94 ? -11.872 1.327 -8.895 1.00 92.06 94 PRO A C 1
ATOM 715 O O . PRO A 1 94 ? -11.315 1.651 -9.950 1.00 92.06 94 PRO A O 1
ATOM 718 N N . LEU A 1 95 ? -11.381 0.397 -8.072 1.00 93.44 95 LEU A N 1
ATOM 719 C CA . LEU A 1 95 ? -10.156 -0.329 -8.380 1.00 93.44 95 LEU A CA 1
ATOM 720 C C . LEU A 1 95 ? -10.406 -1.244 -9.583 1.00 93.44 95 LEU A C 1
ATOM 722 O O . LEU A 1 95 ? -11.178 -2.199 -9.516 1.00 93.44 95 LEU A O 1
ATOM 726 N N . THR A 1 96 ? -9.758 -0.939 -10.704 1.00 93.94 96 THR A N 1
ATOM 727 C CA . THR A 1 96 ? -9.861 -1.723 -11.938 1.00 93.94 96 THR A CA 1
ATOM 728 C C . THR A 1 96 ? -8.484 -1.957 -12.539 1.00 93.94 96 THR A C 1
ATOM 730 O O . THR A 1 96 ? -7.539 -1.210 -12.281 1.00 93.94 96 THR A O 1
ATOM 733 N N . LEU A 1 97 ? -8.384 -2.954 -13.419 1.00 92.94 97 LEU A N 1
ATOM 734 C CA . LEU A 1 97 ? -7.176 -3.189 -14.217 1.00 92.94 97 LEU A CA 1
ATOM 735 C C . LEU A 1 97 ? -6.917 -2.082 -15.259 1.00 92.94 97 LEU A C 1
ATOM 737 O O . LEU A 1 97 ? -5.876 -2.056 -15.908 1.00 92.94 97 LEU A O 1
ATOM 741 N N . HIS A 1 98 ? -7.856 -1.147 -15.427 1.00 89.69 98 HIS A N 1
ATOM 742 C CA . HIS A 1 98 ? -7.745 -0.005 -16.327 1.00 89.69 98 HIS A CA 1
ATOM 743 C C . HIS A 1 98 ? -7.263 1.236 -15.567 1.00 89.69 98 HIS A C 1
ATOM 745 O O . HIS A 1 98 ? -7.980 2.229 -15.465 1.00 89.69 98 HIS A O 1
ATOM 751 N N . GLY A 1 99 ? -6.045 1.157 -15.025 1.00 86.06 99 GLY A N 1
ATOM 752 C CA . GLY A 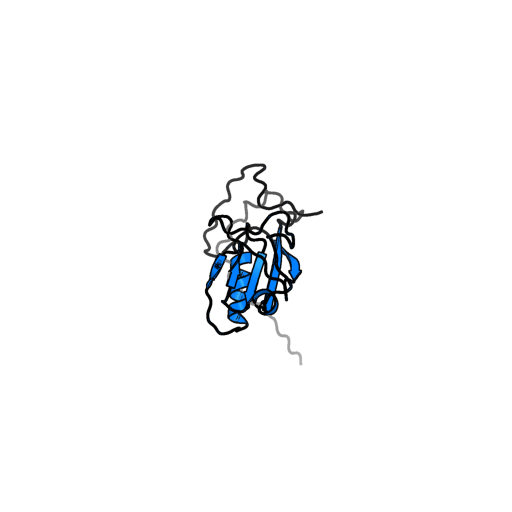1 99 ? -5.352 2.290 -14.398 1.00 86.06 99 GLY A CA 1
ATOM 753 C C . GLY A 1 99 ? -5.184 2.203 -12.880 1.00 86.06 99 GLY A C 1
ATOM 754 O O . GLY A 1 99 ? -4.271 2.831 -12.352 1.00 86.06 99 GLY A O 1
ATOM 755 N N . GLY A 1 100 ? -5.979 1.382 -12.186 1.00 92.12 100 GLY A N 1
ATOM 756 C CA . GLY A 1 100 ? -5.878 1.211 -10.731 1.00 92.12 100 GLY A CA 1
ATOM 757 C C . GLY A 1 100 ? -4.947 0.080 -10.292 1.00 92.12 100 GLY A C 1
ATOM 758 O O . GLY A 1 100 ? -4.284 0.192 -9.265 1.00 92.12 100 GLY A O 1
ATOM 759 N N . ALA A 1 101 ? -4.868 -0.999 -11.071 1.00 95.69 101 ALA A N 1
ATOM 760 C CA . ALA A 1 101 ? -4.030 -2.153 -10.770 1.00 95.69 101 ALA A CA 1
ATOM 761 C C . ALA A 1 101 ? -3.460 -2.808 -12.033 1.00 95.69 101 ALA A C 1
ATOM 763 O O . ALA A 1 101 ? -4.025 -2.701 -13.120 1.00 95.69 101 ALA A O 1
ATOM 764 N N . VAL A 1 102 ? -2.349 -3.525 -11.875 1.00 95.50 102 VAL A N 1
ATOM 765 C CA . VAL A 1 102 ? -1.684 -4.299 -12.930 1.00 95.50 102 VAL A CA 1
ATOM 766 C C . VAL A 1 102 ? -1.351 -5.685 -12.390 1.00 95.50 102 VAL A C 1
ATOM 768 O O . VAL A 1 102 ? -0.881 -5.808 -11.265 1.00 95.50 102 VAL A O 1
ATOM 771 N N . VAL A 1 103 ? -1.575 -6.733 -13.180 1.00 94.75 103 VAL A N 1
ATOM 772 C CA . VAL A 1 103 ? -1.386 -8.137 -12.749 1.00 94.75 103 VAL A CA 1
ATOM 773 C C . VAL A 1 103 ? -0.322 -8.885 -13.557 1.00 94.75 103 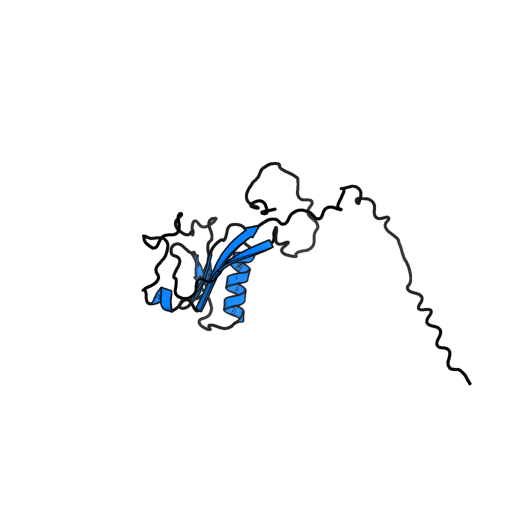VAL A C 1
ATOM 775 O O . VAL A 1 103 ? 0.160 -9.935 -13.148 1.00 94.75 103 VAL A O 1
ATOM 778 N N . ASP A 1 104 ? 0.086 -8.346 -14.704 1.00 91.81 104 ASP A N 1
ATOM 779 C CA . ASP A 1 104 ? 0.934 -9.010 -15.699 1.00 91.81 104 ASP A CA 1
ATOM 780 C C . ASP A 1 104 ? 2.289 -8.309 -15.925 1.00 91.81 104 ASP A C 1
ATOM 782 O O . ASP A 1 104 ? 3.024 -8.622 -16.867 1.00 91.81 104 ASP A O 1
ATOM 786 N N . SER A 1 105 ? 2.686 -7.407 -15.023 1.00 91.88 105 SER A N 1
ATOM 787 C CA . SER A 1 105 ? 3.963 -6.687 -15.093 1.00 91.88 105 SER A CA 1
ATOM 788 C C . SER A 1 105 ? 5.08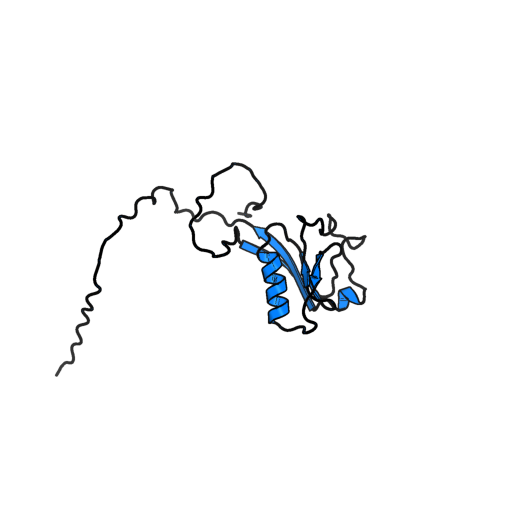4 -7.364 -14.289 1.00 91.88 105 SER A C 1
ATOM 790 O O . SER A 1 105 ? 4.857 -8.221 -13.432 1.00 91.88 105 SER A O 1
ATOM 792 N N . LYS A 1 106 ? 6.345 -6.970 -14.543 1.00 92.38 106 LYS A N 1
ATOM 793 C CA . LYS A 1 106 ? 7.480 -7.376 -13.687 1.00 92.38 106 LYS A CA 1
ATOM 794 C C . LYS A 1 106 ? 7.253 -6.927 -12.235 1.00 92.38 106 LYS A C 1
ATOM 796 O O . LYS A 1 106 ? 7.521 -7.705 -11.331 1.00 92.38 106 LYS A O 1
ATOM 801 N N . ALA A 1 107 ? 6.737 -5.715 -12.042 1.00 88.81 107 ALA A N 1
ATOM 802 C CA . ALA A 1 107 ? 6.476 -5.153 -10.724 1.00 88.81 107 ALA A CA 1
ATOM 803 C C . ALA A 1 107 ? 5.327 -5.871 -9.995 1.00 88.81 107 ALA A C 1
ATOM 805 O O . ALA A 1 107 ? 5.456 -6.167 -8.817 1.00 88.81 107 ALA A O 1
ATOM 806 N N . ALA A 1 108 ? 4.255 -6.263 -10.689 1.00 93.56 108 ALA A N 1
ATOM 807 C CA . ALA A 1 108 ? 3.189 -7.077 -10.097 1.00 93.56 108 ALA A CA 1
ATOM 808 C C . ALA A 1 108 ? 3.725 -8.423 -9.587 1.00 93.56 108 ALA A C 1
ATOM 810 O O . ALA A 1 108 ? 3.468 -8.818 -8.452 1.00 93.56 108 ALA A O 1
ATOM 811 N N . ARG A 1 109 ? 4.572 -9.085 -10.384 1.00 94.06 109 ARG A N 1
ATOM 812 C CA . ARG A 1 109 ? 5.237 -10.339 -9.994 1.00 94.06 109 ARG A CA 1
ATOM 813 C C . ARG A 1 109 ? 6.253 -10.182 -8.863 1.00 94.06 109 ARG A C 1
ATOM 815 O O . ARG A 1 109 ? 6.605 -11.185 -8.249 1.00 94.06 109 ARG A O 1
ATOM 822 N N . SER A 1 110 ? 6.748 -8.972 -8.608 1.00 91.75 110 SER A N 1
ATOM 823 C CA . SER A 1 110 ? 7.704 -8.716 -7.532 1.00 91.75 110 SER A CA 1
ATOM 824 C C . SER A 1 110 ? 7.043 -8.354 -6.200 1.00 91.75 110 SER A C 1
ATOM 826 O O . SER A 1 110 ? 7.756 -8.246 -5.203 1.00 91.75 110 SER A O 1
ATOM 828 N N . MET A 1 111 ? 5.712 -8.210 -6.152 1.00 94.00 111 MET A N 1
ATOM 829 C CA . MET A 1 111 ? 4.969 -7.998 -4.907 1.00 94.00 111 MET A CA 1
ATOM 830 C C . MET A 1 111 ? 4.936 -9.287 -4.076 1.00 94.00 111 MET A C 1
ATOM 832 O O . MET A 1 111 ? 4.252 -10.258 -4.409 1.00 94.00 111 MET A O 1
ATOM 836 N N . LEU A 1 112 ? 5.704 -9.288 -2.985 1.00 93.00 112 LEU A N 1
ATOM 837 C CA . LEU A 1 112 ? 5.890 -10.415 -2.064 1.00 93.00 112 LEU A CA 1
ATOM 838 C C . LEU A 1 112 ? 4.762 -10.502 -1.026 1.00 93.00 112 LEU A C 1
ATOM 840 O O . LEU A 1 112 ? 4.373 -11.592 -0.585 1.00 93.00 112 LEU A O 1
ATOM 844 N N . ALA A 1 113 ? 4.251 -9.342 -0.622 1.00 94.75 113 ALA A N 1
ATOM 845 C CA . ALA A 1 113 ? 3.175 -9.196 0.342 1.00 94.75 113 ALA A CA 1
ATOM 846 C C . ALA A 1 113 ? 2.363 -7.936 0.042 1.00 94.75 113 ALA A C 1
ATOM 848 O O . ALA A 1 113 ? 2.841 -7.019 -0.619 1.00 94.75 113 ALA A O 1
ATOM 849 N N . GLY A 1 114 ? 1.139 -7.906 0.542 1.00 96.69 114 GLY A N 1
ATOM 850 C CA . GLY A 1 114 ? 0.245 -6.772 0.422 1.00 96.69 114 GLY A CA 1
ATOM 851 C C . GLY A 1 114 ? -1.168 -7.191 0.772 1.00 96.69 114 GLY A C 1
ATOM 852 O O . GLY A 1 114 ? -1.522 -8.367 0.628 1.00 96.69 114 GLY A O 1
ATOM 853 N N . GLU A 1 115 ? -1.960 -6.242 1.237 1.00 98.25 115 GLU A N 1
ATOM 854 C CA . GLU A 1 115 ? -3.339 -6.476 1.648 1.00 98.25 115 GLU A CA 1
ATOM 855 C C . GLU A 1 115 ? -4.211 -5.319 1.176 1.00 98.25 115 GLU A C 1
ATOM 857 O O . GLU A 1 115 ? -3.800 -4.155 1.193 1.00 98.25 115 GLU A O 1
ATOM 862 N N . TYR A 1 116 ? -5.426 -5.666 0.762 1.00 97.25 116 TYR A N 1
ATOM 863 C CA . TYR A 1 116 ? -6.539 -4.736 0.739 1.00 97.25 116 TYR A CA 1
ATOM 864 C C . TYR A 1 116 ? -7.229 -4.843 2.093 1.00 97.25 116 TYR A C 1
ATOM 866 O O . TYR A 1 116 ? -7.713 -5.918 2.462 1.00 97.25 116 TYR A O 1
ATOM 874 N N . ILE A 1 117 ? -7.235 -3.751 2.842 1.00 96.44 117 ILE A N 1
ATOM 875 C CA . ILE A 1 117 ? -7.748 -3.698 4.202 1.00 96.44 117 ILE A CA 1
ATOM 876 C C . ILE A 1 117 ? -8.905 -2.723 4.321 1.00 96.44 117 ILE A C 1
ATOM 878 O O . ILE A 1 117 ? -9.125 -1.841 3.492 1.00 96.44 117 ILE A O 1
ATOM 882 N N . GLN A 1 118 ? -9.643 -2.888 5.407 1.00 9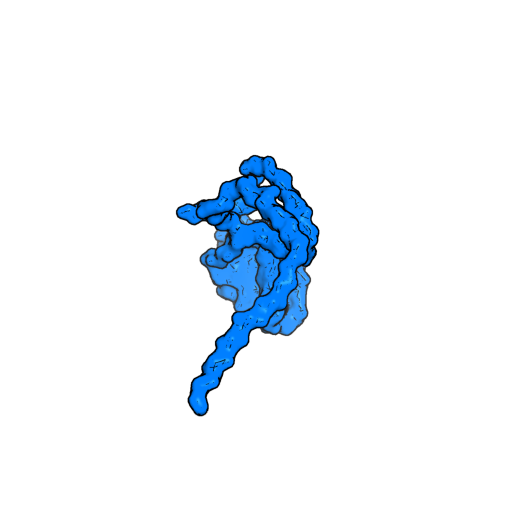3.69 118 GLN A N 1
ATOM 883 C CA . GLN A 1 118 ? -10.619 -1.920 5.845 1.00 93.69 118 GLN A CA 1
ATOM 884 C C . GLN A 1 118 ? -10.484 -1.700 7.341 1.00 93.69 118 GLN A C 1
ATOM 886 O O . GLN A 1 118 ? -10.597 -2.637 8.137 1.00 93.69 118 GLN A O 1
ATOM 891 N N . HIS A 1 119 ? -10.308 -0.438 7.703 1.00 91.81 119 HIS A N 1
ATOM 892 C CA . HIS A 1 119 ? -10.482 0.026 9.066 1.00 91.81 119 HIS A CA 1
ATOM 893 C C . HIS A 1 119 ? -11.971 0.004 9.407 1.00 91.81 119 HIS A C 1
ATOM 895 O O . HIS A 1 119 ? -12.814 0.447 8.621 1.00 91.81 119 HIS A O 1
ATOM 901 N N . PHE A 1 120 ? -12.319 -0.561 10.557 1.00 87.75 120 PHE A N 1
ATOM 902 C CA . PHE A 1 120 ? -13.693 -0.578 11.034 1.00 87.75 120 PHE A CA 1
ATOM 903 C C . PHE A 1 120 ? -13.744 -0.376 12.540 1.00 87.75 120 PHE A C 1
ATOM 905 O O . PHE A 1 120 ? -12.881 -0.825 13.287 1.00 87.75 120 PHE A O 1
ATOM 912 N N . CYS A 1 121 ? -14.808 0.267 12.995 1.00 85.00 121 CYS A N 1
ATOM 913 C CA . CYS A 1 121 ? -15.016 0.510 14.408 1.00 85.00 121 CYS A CA 1
ATOM 914 C C . CYS A 1 121 ? -15.915 -0.617 14.957 1.00 85.00 121 CYS A C 1
ATOM 916 O O . CYS A 1 121 ? -17.086 -0.711 14.556 1.00 85.00 121 CYS A O 1
ATOM 918 N N . PRO A 1 122 ? -15.405 -1.524 15.818 1.00 78.88 122 PRO A N 1
ATOM 919 C CA . PRO A 1 122 ? -16.236 -2.563 16.415 1.00 78.88 122 PRO A CA 1
ATOM 920 C C . PRO A 1 122 ? -17.342 -1.928 17.273 1.00 78.88 122 PRO A C 1
ATOM 922 O O . PRO A 1 122 ? -17.157 -0.848 17.844 1.00 78.88 122 PRO A O 1
ATOM 925 N N . PRO A 1 123 ? -18.518 -2.572 17.388 1.00 71.19 123 PRO A N 1
ATOM 926 C CA . PRO A 1 123 ? -19.575 -2.058 18.244 1.00 71.19 123 PRO A CA 1
ATOM 927 C C . PRO A 1 123 ? -19.081 -2.000 19.691 1.00 71.19 123 PRO A C 1
ATOM 929 O O . PRO A 1 123 ? -18.483 -2.958 20.186 1.00 71.19 123 PRO A O 1
ATOM 932 N N . LYS A 1 124 ? -19.371 -0.891 20.385 1.00 70.50 124 LYS A N 1
ATOM 933 C CA . LYS A 1 124 ? -19.069 -0.761 21.815 1.00 70.50 124 LYS A CA 1
ATOM 934 C C . LYS A 1 124 ? -19.673 -1.961 22.563 1.00 70.50 124 LYS A C 1
ATOM 936 O O . LYS A 1 124 ? -20.857 -2.249 22.358 1.00 70.50 124 LYS A O 1
ATOM 941 N N . PRO A 1 125 ? -18.904 -2.659 23.417 1.00 67.62 125 PRO A N 1
ATOM 942 C CA . PRO A 1 125 ? -19.439 -3.752 24.208 1.00 67.62 125 PRO A CA 1
ATOM 943 C C . PRO A 1 125 ? -20.653 -3.268 25.005 1.00 67.62 125 PRO A C 1
ATOM 945 O O . PRO A 1 125 ? -20.587 -2.280 25.742 1.00 67.62 125 PRO A O 1
ATOM 948 N N . VAL A 1 126 ? -21.780 -3.959 24.835 1.00 57.97 126 VAL A N 1
ATOM 949 C CA . VAL A 1 126 ? -23.004 -3.697 25.594 1.00 57.97 126 VAL A CA 1
ATOM 950 C C . VAL A 1 126 ? -22.725 -3.974 27.073 1.00 57.97 126 VAL A C 1
ATOM 952 O O . VAL A 1 126 ? -22.592 -5.118 27.491 1.00 57.97 126 VAL A O 1
ATOM 955 N N . GLY A 1 127 ? -22.551 -2.913 27.859 1.00 56.53 127 GLY A N 1
ATOM 956 C CA . GLY A 1 127 ? -22.161 -3.014 29.269 1.00 56.53 127 GLY A CA 1
ATOM 957 C C . GLY A 1 127 ? -21.402 -1.801 29.801 1.00 56.53 127 GLY A C 1
ATOM 958 O O . GLY A 1 127 ? -21.439 -1.544 31.000 1.00 56.53 127 GLY A O 1
ATOM 959 N N . PHE A 1 128 ? -20.801 -0.992 28.926 1.00 49.66 128 PHE A N 1
ATOM 960 C CA . PHE A 1 128 ? -20.234 0.302 29.309 1.00 49.66 128 PHE A CA 1
ATOM 961 C C . PHE A 1 128 ? -21.318 1.382 29.269 1.00 49.66 128 PHE A C 1
ATOM 963 O O . PHE A 1 128 ? -21.374 2.221 28.374 1.00 49.66 128 PHE A O 1
ATOM 970 N N . THR A 1 129 ? -22.230 1.350 30.240 1.00 45.62 129 THR A N 1
ATOM 971 C CA . THR A 1 129 ? -22.968 2.565 30.601 1.00 45.62 129 THR A CA 1
ATOM 972 C C . THR A 1 129 ? -21.971 3.559 31.191 1.00 45.62 129 THR A C 1
ATOM 974 O O . THR A 1 129 ? -21.229 3.181 32.095 1.00 45.62 129 THR A O 1
ATOM 977 N N . GLU A 1 130 ? -21.991 4.817 30.745 1.00 54.38 130 GLU A N 1
ATOM 978 C CA . GLU A 1 130 ? -21.149 5.950 31.193 1.00 54.38 130 GLU A CA 1
ATOM 979 C C . GLU A 1 130 ? -21.238 6.306 32.701 1.00 54.38 130 GLU A C 1
ATOM 981 O O . GLU A 1 130 ? -20.859 7.391 33.131 1.00 54.38 130 GLU A O 1
ATOM 986 N N . LYS A 1 131 ? -21.718 5.401 33.556 1.00 42.16 131 LYS A N 1
ATOM 987 C CA . LYS A 1 131 ? -21.726 5.550 35.016 1.00 42.16 131 LYS A CA 1
ATOM 988 C C . LYS A 1 131 ? -20.463 5.015 35.704 1.00 42.16 131 LYS A C 1
ATOM 990 O O . LYS A 1 131 ? -20.494 4.805 36.911 1.00 42.16 131 LYS A O 1
ATOM 995 N N . SER A 1 132 ? -19.355 4.800 34.993 1.00 47.19 132 SER A N 1
ATOM 996 C CA . SER A 1 132 ? -18.096 4.355 35.615 1.00 47.19 132 SER A CA 1
ATOM 997 C C . SER A 1 132 ? -17.110 5.480 35.954 1.00 47.19 132 SER A C 1
ATOM 999 O O . SER A 1 132 ? -16.033 5.178 36.458 1.00 47.19 132 SER A O 1
ATOM 1001 N N . LYS A 1 133 ? -17.464 6.770 35.803 1.00 44.12 133 LYS A N 1
ATOM 1002 C CA . LYS A 1 133 ? -16.609 7.904 36.239 1.00 44.12 133 LYS A CA 1
ATOM 1003 C C . LYS A 1 133 ? -16.453 8.054 37.771 1.00 44.12 133 LYS A C 1
ATOM 1005 O O . LYS A 1 133 ? -16.093 9.119 38.253 1.00 44.12 133 LYS A O 1
ATOM 1010 N N . GLN A 1 134 ? -16.669 6.996 38.552 1.00 43.94 134 GLN A N 1
ATOM 1011 C CA . GLN A 1 134 ? -16.356 6.988 39.980 1.00 43.94 134 GLN A CA 1
ATOM 1012 C C . GLN A 1 134 ? -15.799 5.624 40.408 1.00 43.94 134 GLN A C 1
ATOM 1014 O O . GLN A 1 134 ? -16.463 4.845 41.087 1.00 43.94 134 GLN A O 1
ATOM 1019 N N . LEU A 1 135 ? -14.556 5.329 40.028 1.00 47.53 135 LEU A N 1
ATOM 1020 C CA . LEU A 1 135 ? -13.747 4.433 40.851 1.00 47.53 135 LEU A CA 1
ATOM 1021 C C . LEU A 1 135 ? -13.240 5.261 42.041 1.00 47.53 135 LEU A C 1
ATOM 1023 O O . LEU A 1 135 ? -12.601 6.291 41.815 1.00 47.53 135 LEU A O 1
ATOM 1027 N N . PRO A 1 136 ? -13.531 4.887 43.302 1.00 37.16 136 PRO A N 1
ATOM 1028 C CA . PRO A 1 136 ? -12.867 5.523 44.422 1.00 37.16 136 PRO A CA 1
ATOM 1029 C C . PRO A 1 136 ? -11.385 5.162 44.343 1.00 37.16 136 PRO A C 1
ATOM 1031 O O . PRO A 1 136 ? -11.014 3.989 44.304 1.00 37.16 136 PRO A O 1
ATOM 1034 N N . TYR A 1 137 ? -10.553 6.195 44.305 1.00 42.41 137 TYR A N 1
ATOM 1035 C CA . TYR A 1 137 ? -9.132 6.112 44.590 1.00 42.41 137 TYR A CA 1
ATOM 1036 C C . TYR A 1 137 ? -8.958 5.412 45.946 1.00 42.41 137 TYR A C 1
ATOM 1038 O O . TYR A 1 137 ? -9.236 5.987 46.998 1.00 42.41 137 TYR A O 1
ATOM 1046 N N . VAL A 1 138 ? -8.595 4.128 45.918 1.00 39.88 138 VAL A N 1
ATOM 1047 C CA . VAL A 1 138 ? -8.219 3.384 47.120 1.00 39.88 138 VAL A CA 1
ATOM 1048 C C . VAL A 1 138 ? -6.736 3.616 47.355 1.00 39.88 138 VAL A C 1
ATOM 1050 O O . VAL A 1 138 ? -5.870 2.972 46.769 1.00 39.88 138 VAL A O 1
ATOM 1053 N N . GLU A 1 139 ? -6.452 4.589 48.210 1.00 38.97 139 GLU A N 1
ATOM 1054 C CA . GLU A 1 139 ? -5.134 4.767 48.798 1.00 38.97 139 GLU A CA 1
ATOM 1055 C C . GLU A 1 139 ? -4.765 3.508 49.600 1.00 38.97 139 GLU A C 1
ATOM 1057 O O . GLU A 1 139 ? -5.441 3.150 50.560 1.00 38.97 139 GLU A O 1
ATOM 1062 N N . GLY A 1 140 ? -3.691 2.832 49.183 1.00 48.56 140 GLY A N 1
ATOM 1063 C CA . GLY A 1 140 ? -2.929 1.887 50.001 1.00 48.56 140 GLY A CA 1
ATOM 1064 C C . GLY A 1 140 ? -3.657 0.619 50.460 1.00 48.56 140 GLY A C 1
ATOM 1065 O O . GLY A 1 140 ? -4.168 0.551 51.573 1.00 48.56 140 GLY A O 1
ATOM 1066 N N . ALA A 1 141 ? -3.547 -0.464 49.687 1.00 36.59 141 ALA A N 1
ATOM 1067 C CA . ALA A 1 141 ? -3.749 -1.816 50.210 1.00 36.59 141 ALA A CA 1
ATOM 1068 C C . ALA A 1 141 ? -2.459 -2.631 50.052 1.00 36.59 141 ALA A C 1
ATOM 1070 O O . ALA A 1 141 ? -2.119 -3.111 48.973 1.00 36.59 141 ALA A O 1
ATOM 1071 N N . ALA A 1 142 ? -1.726 -2.757 51.160 1.00 37.31 142 ALA A N 1
ATOM 1072 C CA . ALA A 1 142 ? -0.598 -3.662 51.308 1.00 37.31 142 ALA A CA 1
ATOM 1073 C C . ALA A 1 142 ? -1.045 -5.117 51.079 1.00 37.31 142 ALA A C 1
ATOM 1075 O O . ALA A 1 142 ? -2.013 -5.589 51.675 1.00 37.31 142 ALA A O 1
ATOM 1076 N N . ILE A 1 143 ? -0.313 -5.840 50.232 1.00 39.22 143 ILE A N 1
ATOM 1077 C CA . ILE A 1 143 ? -0.525 -7.266 49.984 1.00 39.22 143 ILE A CA 1
ATOM 1078 C C . ILE A 1 143 ? 0.015 -8.044 51.195 1.00 39.22 143 ILE A C 1
ATOM 1080 O O . ILE A 1 143 ? 1.223 -8.234 51.325 1.00 39.22 143 ILE A O 1
ATOM 1084 N N . LEU A 1 144 ? -0.867 -8.517 52.081 1.00 34.25 144 LEU A N 1
ATOM 1085 C CA . LEU A 1 144 ? -0.531 -9.560 53.057 1.00 34.25 144 LEU A CA 1
ATOM 1086 C C . LEU A 1 144 ? -0.819 -10.934 52.441 1.00 34.25 144 LEU A C 1
ATOM 1088 O O . LEU A 1 144 ? -1.971 -11.328 52.261 1.00 34.25 144 LEU A O 1
ATOM 1092 N N . TRP A 1 145 ? 0.245 -11.671 52.123 1.00 32.34 145 TRP A N 1
ATOM 1093 C CA . TRP A 1 145 ? 0.186 -13.090 51.773 1.00 32.34 145 TRP A CA 1
ATOM 1094 C C . TRP A 1 145 ? -0.183 -13.916 53.015 1.00 32.34 145 TRP A C 1
ATOM 1096 O O . TRP A 1 145 ? 0.633 -14.055 53.919 1.00 32.34 145 TRP A O 1
ATOM 1106 N N . ASN A 1 146 ? -1.375 -14.519 53.043 1.00 35.78 146 ASN A N 1
ATOM 1107 C CA . ASN A 1 146 ? -1.721 -15.576 54.000 1.00 35.78 146 ASN A CA 1
ATOM 1108 C C . ASN A 1 146 ? -1.941 -16.900 53.258 1.00 35.78 146 ASN A C 1
ATOM 1110 O O . ASN A 1 146 ? -3.064 -17.282 52.938 1.00 35.78 146 ASN A O 1
ATOM 1114 N N . GLY A 1 147 ? -0.843 -17.609 52.992 1.00 35.31 147 GLY A N 1
ATOM 1115 C CA . GLY A 1 147 ? -0.852 -18.998 52.533 1.00 35.31 147 GLY A CA 1
ATOM 1116 C C . GLY A 1 147 ? -0.482 -19.941 53.677 1.00 35.31 147 GLY A C 1
ATOM 1117 O O . GLY A 1 147 ? 0.689 -20.080 54.010 1.00 35.31 147 GLY A O 1
ATOM 1118 N N . SER A 1 148 ? -1.477 -20.594 54.282 1.00 38.47 148 SER A N 1
ATOM 1119 C CA . SER A 1 148 ? -1.267 -21.694 55.233 1.00 38.47 148 SER A CA 1
ATOM 1120 C C . SER A 1 148 ? -0.873 -22.977 54.494 1.00 38.47 148 SER A C 1
ATOM 1122 O O . SER A 1 148 ? -1.708 -23.590 53.832 1.00 38.47 148 SER A O 1
ATOM 1124 N N . LEU A 1 149 ? 0.373 -23.426 54.659 1.00 38.12 149 LEU A N 1
ATOM 1125 C CA . LEU A 1 149 ? 0.804 -24.789 54.335 1.00 38.12 149 LEU A CA 1
ATOM 1126 C C . LEU A 1 149 ? 0.618 -25.674 55.574 1.00 38.12 149 LEU A C 1
ATOM 1128 O O . LEU A 1 149 ? 1.356 -25.567 56.550 1.00 38.12 149 LEU A O 1
ATOM 1132 N N . LYS A 1 150 ? -0.383 -26.560 55.535 1.00 43.94 150 LYS A N 1
ATOM 1133 C CA . LYS A 1 150 ? -0.464 -27.715 56.437 1.00 43.94 150 LYS A CA 1
ATOM 1134 C C . LYS A 1 150 ? 0.390 -28.839 55.847 1.00 43.94 150 LYS A C 1
ATOM 1136 O O . LYS A 1 150 ? -0.000 -29.406 54.831 1.00 43.94 150 LYS A O 1
ATOM 1141 N N . LEU A 1 151 ? 1.496 -29.202 56.498 1.00 36.66 151 LEU A N 1
ATOM 1142 C CA . LEU A 1 151 ? 2.045 -30.556 56.387 1.00 36.66 151 LEU A CA 1
ATOM 1143 C C . LEU A 1 151 ? 1.661 -31.329 57.646 1.00 36.66 151 LEU A C 1
ATOM 1145 O O . LEU A 1 151 ? 1.939 -30.906 58.765 1.00 36.66 151 LEU A O 1
ATOM 1149 N N . GLY A 1 152 ? 0.942 -32.426 57.433 1.00 41.66 152 GLY A N 1
ATOM 1150 C CA . GLY A 1 152 ? 0.518 -33.339 58.474 1.00 41.66 152 GLY A CA 1
ATOM 1151 C C . GLY A 1 152 ? 1.491 -34.499 58.653 1.00 41.66 152 GLY A C 1
ATOM 1152 O O . GLY A 1 152 ? 1.954 -35.066 57.668 1.00 41.66 152 GLY A O 1
ATOM 1153 N N . ARG A 1 153 ? 1.602 -34.864 59.933 1.00 36.88 153 ARG A N 1
ATOM 1154 C CA . ARG A 1 153 ? 2.055 -36.111 60.560 1.00 36.88 153 ARG A CA 1
ATOM 1155 C C . ARG A 1 153 ? 3.556 -36.365 60.671 1.00 36.88 153 ARG A C 1
ATOM 1157 O O . ARG A 1 153 ? 4.207 -36.646 59.649 1.00 36.88 153 ARG A O 1
#

Sequence (153 aa):
NIGSDCNDTGHGVPVDADEDAQELQHGDVRVLEALRGVQILGLRSLGGLPDASFQAVVRCRDWCYSNITCQYWQFGEGGCFVEDPEQGAMAQYPLTLHGGAVVDSKAARSMLAGEYIQHFCPPKPVGFTEKSKQLPYVEGAAILWNGSLKLGR

Foldseek 3Di:
DFFDQPPPCPDDDDDDDDDDPDLPQQFDKDFPDKQQLKDFPLWDQPFFDQDPDPVQVVVLVVVLSSDQPWQKWWQFRRGITTADVVVPRHADPPQDCPRGMPRPDPGSNGTPTMTGMHGGHDPDPPPPDVPPPDDDPDPDDDDDDDDDDDDDD

Secondary structure (DSSP, 8-state):
-PPBPTT---S----------S----SEEEEEEE-TT-EESSPEEEE--S---HHHHHHHHHHHHH-TT--EEEEETTEEEE-BGGGTB---SS--TTTTEESSSHHHHH--EEEEEEEEBPPPPTT--STTS--------------------

Radius of gyration: 23.28 Å; chains: 1; bounding box: 40×52×77 Å